Protein AF-A0A1L8Z9F5-F1 (afdb_monomer)

Structure (mmCIF, N/CA/C/O backbone):
data_AF-A0A1L8Z9F5-F1
#
_entry.id   AF-A0A1L8Z9F5-F1
#
loop_
_atom_site.group_PDB
_atom_site.id
_atom_site.type_symbol
_atom_site.label_atom_id
_atom_site.label_alt_id
_atom_site.label_comp_id
_atom_site.label_asym_id
_atom_site.label_entity_id
_atom_site.label_seq_id
_atom_site.pdbx_PDB_ins_code
_atom_site.Cartn_x
_atom_site.Cartn_y
_atom_site.Cartn_z
_atom_site.occupancy
_atom_site.B_iso_or_equiv
_atom_site.auth_seq_id
_atom_site.auth_comp_id
_atom_site.auth_asym_id
_atom_site.auth_atom_id
_atom_site.pdbx_PDB_model_num
ATOM 1 N N . MET A 1 1 ? 29.865 9.759 -63.806 1.00 38.50 1 MET A N 1
ATOM 2 C CA . MET A 1 1 ? 30.673 10.104 -62.616 1.00 38.50 1 MET A CA 1
ATOM 3 C C . MET A 1 1 ? 30.055 9.380 -61.425 1.00 38.50 1 MET A C 1
ATOM 5 O O . MET A 1 1 ? 28.924 9.682 -61.078 1.00 38.50 1 MET A O 1
ATOM 9 N N . LEU A 1 2 ? 30.710 8.339 -60.903 1.00 37.19 2 LEU A N 1
ATOM 10 C CA . LEU A 1 2 ? 30.184 7.520 -59.802 1.00 37.19 2 LEU A CA 1
ATOM 11 C C . LEU A 1 2 ? 30.557 8.171 -58.468 1.00 37.19 2 LEU A C 1
ATOM 13 O O . LEU A 1 2 ? 31.733 8.234 -58.113 1.00 37.19 2 LEU A O 1
ATOM 17 N N . VAL A 1 3 ? 29.556 8.657 -57.736 1.00 50.03 3 VAL A N 1
ATOM 18 C CA . VAL A 1 3 ? 29.719 9.132 -56.359 1.00 50.03 3 VAL A CA 1
ATOM 19 C C . VAL A 1 3 ? 29.991 7.912 -55.474 1.00 50.03 3 VAL A C 1
ATOM 21 O O . VAL A 1 3 ? 29.092 7.119 -55.201 1.00 50.03 3 VAL A O 1
ATOM 24 N N . LYS A 1 4 ? 31.242 7.732 -55.033 1.00 54.94 4 LYS A N 1
ATOM 25 C CA . LYS A 1 4 ? 31.571 6.787 -53.956 1.00 54.94 4 LYS A CA 1
ATOM 26 C C . LYS A 1 4 ? 31.121 7.395 -52.630 1.00 54.94 4 LYS A C 1
ATOM 28 O O . LYS A 1 4 ? 31.839 8.195 -52.037 1.00 54.94 4 LYS A O 1
ATOM 33 N N . ILE A 1 5 ? 29.942 6.999 -52.160 1.00 56.25 5 ILE A N 1
ATOM 34 C CA . ILE A 1 5 ? 29.518 7.264 -50.783 1.00 56.25 5 ILE A CA 1
ATOM 35 C C . ILE A 1 5 ? 30.328 6.328 -49.877 1.00 56.25 5 ILE A C 1
ATOM 37 O O . ILE A 1 5 ? 30.215 5.105 -49.968 1.00 56.25 5 ILE A O 1
ATOM 41 N N . ASN A 1 6 ? 31.196 6.899 -49.042 1.00 52.81 6 ASN A N 1
ATOM 42 C CA . ASN A 1 6 ? 31.994 6.152 -48.074 1.00 52.81 6 ASN A CA 1
ATOM 43 C C . ASN A 1 6 ? 31.068 5.646 -46.955 1.00 52.81 6 ASN A C 1
ATOM 45 O O . ASN A 1 6 ? 30.731 6.378 -46.031 1.00 52.81 6 ASN A O 1
ATOM 49 N N . LYS A 1 7 ? 30.645 4.384 -47.065 1.00 55.69 7 LYS A N 1
ATOM 50 C CA . LYS A 1 7 ? 29.799 3.645 -46.110 1.00 55.69 7 LYS A CA 1
ATOM 51 C C . LYS A 1 7 ? 30.553 3.212 -44.838 1.00 55.69 7 LYS A C 1
ATOM 53 O O . LYS A 1 7 ? 30.335 2.131 -44.316 1.00 55.69 7 LYS A O 1
ATOM 58 N N . ARG A 1 8 ? 31.507 4.010 -44.366 1.00 52.44 8 ARG A N 1
ATOM 59 C CA . ARG A 1 8 ? 32.337 3.674 -43.202 1.00 52.44 8 ARG A CA 1
ATOM 60 C C . ARG A 1 8 ? 32.423 4.907 -42.328 1.00 52.44 8 ARG A C 1
ATOM 62 O O . ARG A 1 8 ? 33.215 5.783 -42.653 1.00 52.44 8 ARG A O 1
ATOM 69 N N . ASN A 1 9 ? 31.506 5.007 -41.361 1.00 51.06 9 ASN A N 1
ATOM 70 C CA . ASN A 1 9 ? 31.614 5.793 -40.113 1.00 51.06 9 ASN A CA 1
ATOM 71 C C . ASN A 1 9 ? 30.291 5.882 -39.308 1.00 51.06 9 ASN A C 1
ATOM 73 O O . ASN A 1 9 ? 30.184 6.734 -38.431 1.00 51.06 9 ASN A O 1
ATOM 77 N N . LEU A 1 10 ? 29.286 5.031 -39.564 1.00 50.69 10 LEU A N 1
ATOM 78 C CA . LEU A 1 10 ? 28.028 5.025 -38.792 1.00 50.69 10 LEU A CA 1
ATOM 79 C C . LEU A 1 10 ? 27.829 3.785 -37.901 1.00 50.69 10 LEU A C 1
ATOM 81 O O . LEU A 1 10 ? 26.874 3.764 -37.145 1.00 50.69 10 LEU A O 1
ATOM 85 N N . GLU A 1 11 ? 28.703 2.775 -37.946 1.00 54.34 11 GLU A N 1
ATOM 86 C CA . GLU A 1 11 ? 28.404 1.462 -37.334 1.00 54.34 11 GLU A CA 1
ATOM 87 C C . GLU A 1 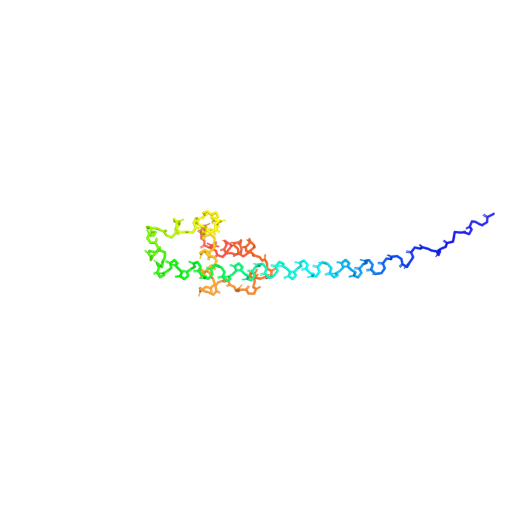11 ? 29.078 1.195 -35.972 1.00 54.34 11 GLU A C 1
ATOM 89 O O . GLU A 1 11 ? 28.698 0.248 -35.295 1.00 54.34 11 GLU A O 1
ATOM 94 N N . GLU A 1 12 ? 30.017 2.027 -35.505 1.00 53.94 12 GLU A N 1
ATOM 95 C CA . GLU A 1 12 ? 30.740 1.767 -34.236 1.00 53.94 12 GLU A CA 1
ATOM 96 C C . GLU A 1 12 ? 30.298 2.634 -33.046 1.00 53.94 12 GLU A C 1
ATOM 98 O O . GLU A 1 12 ? 30.653 2.337 -31.910 1.00 53.94 12 GLU A O 1
ATOM 103 N N . LYS A 1 13 ? 29.499 3.689 -33.259 1.00 50.81 13 LYS A N 1
ATOM 104 C CA . LYS A 1 13 ? 29.018 4.553 -32.161 1.00 50.81 13 LYS A CA 1
ATOM 105 C C . LYS A 1 13 ? 27.759 4.040 -31.451 1.00 50.81 13 LYS A C 1
ATOM 107 O O . LYS A 1 13 ? 27.410 4.591 -30.411 1.00 50.81 13 LYS A O 1
ATOM 112 N N . ASP A 1 14 ? 27.118 2.998 -31.977 1.00 61.75 14 ASP A N 1
ATOM 113 C CA . ASP A 1 14 ? 25.746 2.640 -31.600 1.00 61.75 14 ASP A CA 1
ATOM 114 C C . ASP A 1 14 ? 25.615 1.429 -30.664 1.00 61.75 14 ASP A C 1
ATOM 116 O O . ASP A 1 14 ? 24.621 1.341 -29.948 1.00 61.75 14 ASP A O 1
ATOM 120 N N . ASN A 1 15 ? 26.589 0.512 -30.592 1.00 70.56 15 ASN A N 1
ATOM 121 C CA . ASN A 1 15 ? 26.404 -0.715 -29.800 1.00 70.56 15 ASN A CA 1
ATOM 122 C C . ASN A 1 15 ? 26.565 -0.481 -28.286 1.00 70.56 15 ASN A C 1
ATOM 124 O O . ASN A 1 15 ? 25.684 -0.839 -27.509 1.00 70.56 15 ASN A O 1
ATOM 128 N N . ASP A 1 16 ? 27.632 0.204 -27.865 1.00 82.44 16 ASP A N 1
ATOM 129 C CA . ASP A 1 16 ? 27.898 0.470 -26.441 1.00 82.44 16 ASP A CA 1
ATOM 130 C C . ASP A 1 16 ? 26.854 1.417 -25.827 1.00 82.44 16 ASP A C 1
ATOM 132 O O . ASP A 1 16 ? 26.468 1.287 -24.662 1.00 82.44 16 ASP A O 1
ATOM 136 N N . GLN A 1 17 ? 26.365 2.379 -26.619 1.00 88.69 17 GLN A N 1
ATOM 137 C CA . GLN A 1 17 ? 25.304 3.294 -26.194 1.00 88.69 17 GLN A CA 1
ATOM 138 C C . GLN A 1 17 ? 23.965 2.568 -26.054 1.00 88.69 17 GLN A C 1
ATOM 140 O O . GLN A 1 17 ? 23.241 2.816 -25.085 1.00 88.69 17 GLN A O 1
ATOM 145 N N . LEU A 1 18 ? 23.653 1.653 -26.976 1.00 92.12 18 LEU A N 1
ATOM 146 C CA . LEU A 1 18 ? 22.457 0.823 -26.907 1.00 92.12 18 LEU A CA 1
ATOM 147 C C . LEU A 1 18 ? 22.516 -0.145 -25.718 1.00 92.12 18 LEU A C 1
ATOM 149 O O . LEU A 1 18 ? 21.559 -0.214 -24.949 1.00 92.12 18 LEU A O 1
ATOM 153 N N . GLU A 1 19 ? 23.645 -0.821 -25.494 1.00 93.81 19 GLU A N 1
ATOM 154 C CA . GLU A 1 19 ? 23.836 -1.706 -24.338 1.00 93.81 19 GLU A CA 1
ATOM 155 C C . GLU A 1 19 ? 23.689 -0.936 -23.017 1.00 93.81 19 GLU A C 1
ATOM 157 O O . GLU A 1 19 ? 22.979 -1.364 -22.097 1.00 93.81 19 GLU A O 1
ATOM 162 N N . TYR A 1 20 ? 24.302 0.248 -22.922 1.00 94.31 20 TYR A N 1
ATOM 163 C CA . TYR A 1 20 ? 24.162 1.099 -21.746 1.00 94.31 20 TYR A CA 1
ATOM 164 C C . TYR A 1 20 ? 22.715 1.567 -21.542 1.00 94.31 20 TYR A C 1
ATOM 166 O O . TYR A 1 20 ? 22.221 1.568 -20.410 1.00 94.31 20 TYR A O 1
ATOM 174 N N . TYR A 1 21 ? 22.003 1.913 -22.616 1.00 95.25 21 TYR A N 1
ATOM 175 C CA . TYR A 1 21 ? 20.588 2.269 -22.553 1.00 95.25 21 TYR A CA 1
ATOM 176 C C . TYR A 1 21 ? 19.715 1.106 -22.056 1.00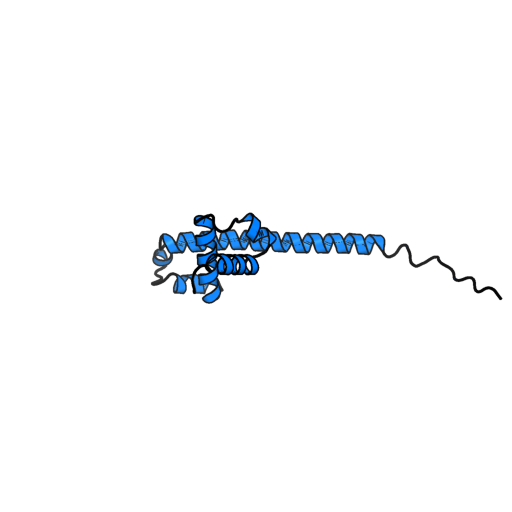 95.25 21 TYR A C 1
ATOM 178 O O . TYR A 1 21 ? 18.892 1.302 -21.156 1.00 95.25 21 TYR A O 1
ATOM 186 N N . GLU A 1 22 ? 19.931 -0.116 -22.549 1.00 96.69 22 GLU A N 1
ATOM 187 C CA . GLU A 1 22 ? 19.234 -1.313 -22.056 1.00 96.69 22 GLU A CA 1
ATOM 188 C C . GLU A 1 22 ? 19.508 -1.554 -20.567 1.00 96.69 22 GLU A C 1
ATOM 190 O O . GLU A 1 22 ? 18.589 -1.794 -19.777 1.00 96.69 22 GLU A O 1
ATOM 195 N N . LYS A 1 23 ? 20.763 -1.391 -20.136 1.00 97.38 23 LYS A N 1
ATOM 196 C CA . LYS A 1 23 ? 21.133 -1.469 -18.718 1.00 97.38 23 LYS A CA 1
ATOM 197 C C . LYS A 1 23 ? 20.393 -0.430 -17.872 1.00 97.38 23 LYS A C 1
ATOM 199 O O . LYS A 1 23 ? 19.946 -0.752 -16.767 1.00 97.38 23 LYS A O 1
ATOM 204 N N . LEU A 1 24 ? 20.242 0.802 -18.363 1.00 98.19 24 LEU A N 1
ATOM 205 C CA . LEU A 1 24 ? 19.484 1.848 -17.674 1.00 98.19 24 LEU A CA 1
ATOM 206 C C . LEU A 1 24 ? 17.992 1.510 -17.580 1.00 98.19 24 LEU A C 1
ATOM 208 O O . LEU A 1 24 ? 17.422 1.651 -16.497 1.00 98.19 24 LEU A O 1
ATOM 212 N N . LYS A 1 25 ? 17.369 1.009 -18.656 1.00 97.75 25 LYS A N 1
ATOM 213 C CA . LYS A 1 25 ? 15.969 0.549 -18.627 1.00 97.75 25 LYS A CA 1
ATOM 214 C C . LYS A 1 25 ? 15.761 -0.566 -17.605 1.00 97.75 25 LYS A C 1
ATOM 216 O O . LYS A 1 25 ? 14.859 -0.476 -16.776 1.00 97.75 25 LYS A O 1
ATOM 221 N N . ASN A 1 26 ? 16.644 -1.560 -17.589 1.00 97.19 26 ASN A N 1
ATOM 222 C CA . ASN A 1 26 ? 16.586 -2.646 -16.610 1.00 97.19 26 ASN A CA 1
ATOM 223 C C . ASN A 1 26 ? 16.751 -2.129 -15.175 1.00 97.19 26 ASN A C 1
ATOM 225 O O . ASN A 1 26 ? 16.050 -2.564 -14.261 1.00 97.19 26 ASN A O 1
ATOM 229 N N . LYS A 1 27 ? 17.637 -1.147 -14.961 1.00 98.00 27 LYS A N 1
ATOM 230 C CA . LYS A 1 27 ? 17.798 -0.496 -13.656 1.00 98.00 27 LYS A CA 1
ATOM 231 C C . LYS A 1 27 ? 16.542 0.272 -13.240 1.00 98.00 27 LYS A C 1
ATOM 233 O O . LYS A 1 27 ? 16.174 0.202 -12.071 1.00 98.00 27 LYS A O 1
ATOM 238 N N . LEU A 1 28 ? 15.875 0.962 -14.167 1.00 97.00 28 LEU A N 1
ATOM 239 C CA . LEU A 1 28 ? 14.601 1.639 -13.904 1.00 97.00 28 LEU A CA 1
ATOM 240 C C . LEU A 1 28 ? 13.529 0.641 -13.461 1.00 97.00 28 LEU A C 1
ATOM 242 O O . LEU A 1 28 ? 12.954 0.821 -12.392 1.00 97.00 28 LEU A O 1
ATOM 246 N N . VAL A 1 29 ? 13.326 -0.440 -14.220 1.00 93.62 29 VAL A N 1
ATOM 247 C CA . VAL A 1 29 ? 12.361 -1.499 -13.876 1.00 93.62 29 VAL A CA 1
ATOM 248 C C . VAL A 1 29 ? 12.652 -2.072 -12.487 1.00 93.62 29 VAL A C 1
ATOM 250 O O . VAL A 1 29 ? 11.761 -2.143 -11.645 1.00 93.62 29 VAL A O 1
ATOM 253 N N . ASN A 1 30 ? 13.912 -2.406 -12.202 1.00 95.56 30 ASN A N 1
ATOM 254 C CA . ASN A 1 30 ? 14.301 -2.947 -10.900 1.00 95.56 30 ASN A CA 1
ATOM 255 C C . ASN A 1 30 ? 14.091 -1.950 -9.755 1.00 95.56 30 ASN A C 1
ATOM 2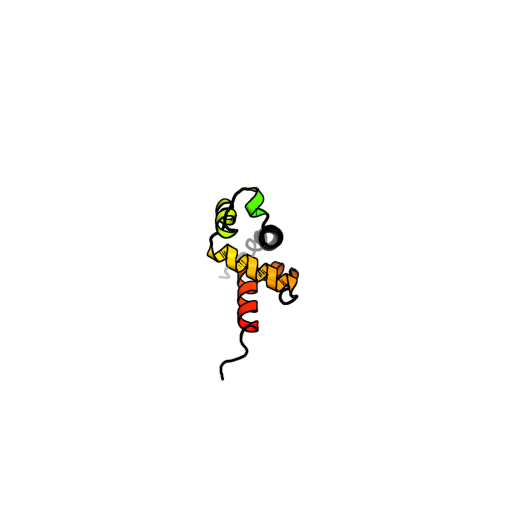57 O O . ASN A 1 30 ? 13.692 -2.346 -8.662 1.00 95.56 30 ASN A O 1
ATOM 261 N N . ASN A 1 31 ? 14.348 -0.663 -9.987 1.00 97.12 31 ASN A N 1
ATOM 262 C CA . ASN A 1 31 ? 14.105 0.372 -8.989 1.00 97.12 31 ASN A CA 1
ATOM 263 C C . ASN A 1 31 ? 12.609 0.525 -8.696 1.00 97.12 31 ASN A C 1
ATOM 265 O O . ASN A 1 31 ? 12.245 0.611 -7.527 1.00 97.12 31 ASN A O 1
ATOM 269 N N . PHE A 1 32 ? 11.747 0.479 -9.716 1.00 94.75 32 PHE A N 1
ATOM 270 C CA . PHE A 1 32 ? 10.298 0.496 -9.511 1.00 94.75 32 PHE A CA 1
ATOM 271 C C . PHE A 1 32 ? 9.816 -0.735 -8.740 1.00 94.75 32 PHE A C 1
ATOM 273 O O . PHE A 1 32 ? 9.068 -0.583 -7.779 1.00 94.75 32 PHE A O 1
ATOM 280 N N . LYS A 1 33 ? 10.294 -1.943 -9.072 1.00 94.62 33 LYS A N 1
ATOM 281 C CA . LYS A 1 33 ? 9.938 -3.160 -8.315 1.00 94.62 33 LYS A CA 1
ATOM 282 C C . LYS A 1 33 ? 10.343 -3.057 -6.843 1.00 94.62 33 LYS A C 1
ATOM 284 O O . LYS A 1 33 ? 9.554 -3.407 -5.971 1.00 94.62 33 LYS A O 1
ATOM 289 N N . LYS A 1 34 ? 11.534 -2.518 -6.553 1.00 96.25 34 LYS A N 1
ATOM 290 C CA . LYS A 1 34 ? 11.985 -2.248 -5.175 1.00 96.25 34 LYS A CA 1
ATOM 291 C C . LYS A 1 34 ? 11.110 -1.216 -4.471 1.00 96.25 34 LYS A C 1
ATOM 293 O O . LYS A 1 34 ? 10.742 -1.415 -3.321 1.00 96.25 34 LYS A O 1
ATOM 298 N N . GLU A 1 35 ? 10.759 -0.129 -5.155 1.00 95.81 35 GLU A N 1
ATOM 299 C CA . GLU A 1 35 ? 9.860 0.888 -4.608 1.00 95.81 35 GLU A CA 1
ATOM 300 C C . GLU A 1 35 ? 8.506 0.276 -4.230 1.00 95.81 35 GLU A C 1
ATOM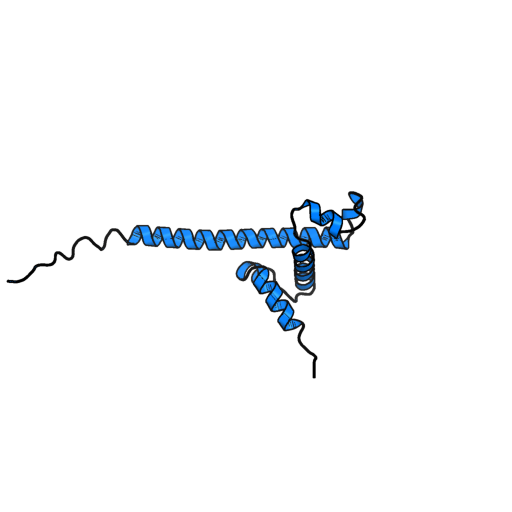 302 O O . GLU A 1 35 ? 8.005 0.517 -3.134 1.00 95.81 35 GLU A O 1
ATOM 307 N N . ILE A 1 36 ? 7.928 -0.548 -5.108 1.00 96.25 36 ILE A N 1
ATOM 308 C CA . ILE A 1 36 ? 6.658 -1.224 -4.840 1.00 96.25 36 ILE A CA 1
ATOM 309 C C . ILE A 1 36 ? 6.788 -2.224 -3.693 1.00 96.25 36 ILE A C 1
ATOM 311 O O . ILE A 1 36 ? 5.929 -2.229 -2.817 1.00 96.25 36 ILE A O 1
ATOM 315 N N . PHE A 1 37 ? 7.863 -3.011 -3.652 1.00 96.50 37 PHE A N 1
ATOM 316 C CA . PHE A 1 37 ? 8.131 -3.922 -2.541 1.00 96.50 37 PHE A CA 1
ATOM 317 C C . PHE A 1 37 ? 8.135 -3.181 -1.193 1.00 96.50 37 PHE A C 1
ATOM 319 O O . PHE A 1 37 ? 7.389 -3.546 -0.288 1.00 96.50 37 PHE A O 1
ATOM 326 N N . HIS A 1 38 ? 8.863 -2.066 -1.092 1.00 95.69 38 HIS A N 1
ATOM 327 C CA . HIS A 1 38 ? 8.870 -1.249 0.126 1.00 95.69 38 HIS A CA 1
ATOM 328 C C . HIS A 1 38 ? 7.504 -0.633 0.446 1.00 95.69 38 HIS A C 1
ATOM 330 O O . HIS A 1 38 ? 7.139 -0.492 1.614 1.00 95.69 38 HIS A O 1
ATOM 336 N N . LYS A 1 39 ? 6.705 -0.286 -0.571 1.00 95.00 39 LYS A N 1
ATOM 337 C CA . LYS A 1 39 ? 5.323 0.155 -0.347 1.00 95.00 39 LYS A CA 1
ATOM 338 C C . LYS A 1 39 ? 4.438 -0.968 0.190 1.00 95.00 39 LYS A C 1
ATOM 340 O O . LYS A 1 39 ? 3.590 -0.686 1.026 1.00 95.00 39 LYS A O 1
ATOM 345 N N . ILE A 1 40 ? 4.626 -2.215 -0.238 1.00 96.81 40 ILE A N 1
ATOM 346 C CA . ILE A 1 40 ? 3.891 -3.366 0.309 1.00 96.81 40 ILE A CA 1
ATOM 347 C C . ILE A 1 40 ? 4.236 -3.558 1.790 1.00 96.81 40 ILE A C 1
ATOM 349 O O . ILE A 1 40 ? 3.328 -3.690 2.608 1.00 96.81 40 ILE A O 1
ATOM 353 N N . GLU A 1 41 ? 5.520 -3.504 2.155 1.00 96.38 41 GLU A N 1
ATOM 354 C CA . GLU A 1 41 ? 5.951 -3.561 3.562 1.00 96.38 41 GLU A CA 1
ATOM 355 C C . GLU A 1 41 ? 5.294 -2.451 4.391 1.00 96.38 41 GLU A C 1
ATOM 357 O O . GLU A 1 41 ? 4.712 -2.700 5.447 1.00 96.38 41 GLU A O 1
ATOM 362 N N . PHE A 1 42 ? 5.304 -1.226 3.867 1.00 94.69 42 PHE A N 1
ATOM 363 C CA . PHE A 1 42 ? 4.649 -0.084 4.492 1.00 94.69 42 PHE A CA 1
ATOM 364 C C . PHE A 1 42 ? 3.141 -0.292 4.697 1.00 94.69 42 PHE A C 1
ATOM 366 O O . PHE A 1 42 ? 2.610 0.013 5.765 1.00 94.69 42 PHE A O 1
ATOM 373 N N . ILE A 1 43 ? 2.447 -0.835 3.694 1.00 96.50 43 ILE A N 1
ATOM 374 C CA . ILE A 1 43 ? 1.014 -1.145 3.756 1.00 96.50 43 ILE A CA 1
ATOM 375 C C . ILE A 1 43 ? 0.722 -2.174 4.858 1.00 96.50 43 ILE A C 1
ATOM 377 O O . ILE A 1 43 ? -0.227 -1.990 5.622 1.00 96.50 43 ILE A O 1
ATOM 381 N N . LYS A 1 44 ? 1.549 -3.219 4.979 1.00 97.56 44 LYS A N 1
ATOM 382 C CA . LYS A 1 44 ? 1.414 -4.244 6.027 1.00 97.56 44 LYS A CA 1
ATOM 383 C C . LYS A 1 44 ? 1.574 -3.651 7.428 1.00 97.56 44 LYS A C 1
ATOM 385 O O . LYS A 1 44 ? 0.727 -3.889 8.282 1.00 97.56 44 LYS A O 1
ATOM 390 N N . ILE A 1 45 ? 2.586 -2.804 7.633 1.00 97.06 45 ILE A N 1
ATOM 391 C CA . ILE A 1 45 ? 2.806 -2.106 8.912 1.00 97.06 45 ILE A CA 1
ATOM 392 C C . ILE A 1 45 ? 1.597 -1.232 9.269 1.00 97.06 45 ILE A C 1
ATOM 394 O O . ILE A 1 45 ? 1.110 -1.256 10.398 1.00 97.06 45 ILE A O 1
ATOM 398 N N . LEU A 1 46 ? 1.074 -0.468 8.304 1.00 96.25 46 LEU A N 1
ATOM 399 C CA . LEU A 1 46 ? -0.113 0.360 8.518 1.00 96.25 46 LEU A CA 1
ATOM 400 C C . LEU A 1 46 ? -1.343 -0.466 8.905 1.00 96.25 46 LEU A C 1
ATOM 402 O O . LEU A 1 46 ? -2.096 -0.043 9.783 1.00 96.25 46 LEU A O 1
ATOM 406 N N . LYS A 1 47 ? -1.548 -1.620 8.261 1.00 97.25 47 LYS A N 1
ATOM 407 C CA . LYS A 1 47 ? -2.642 -2.547 8.576 1.00 97.25 47 LYS A CA 1
ATOM 40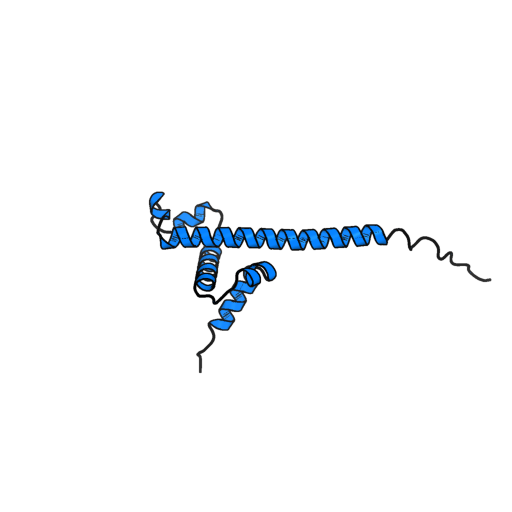8 C C . LYS A 1 47 ? -2.518 -3.075 10.001 1.00 97.25 47 LYS A C 1
ATOM 410 O O . LYS A 1 47 ? -3.460 -2.935 10.773 1.00 97.25 47 LYS A O 1
ATOM 415 N N . GLU A 1 48 ? -1.339 -3.561 10.375 1.00 98.06 48 GLU A N 1
ATOM 416 C CA . GLU A 1 48 ? -1.077 -4.081 11.718 1.00 98.06 48 GLU A CA 1
ATOM 417 C C . GLU A 1 48 ? -1.311 -3.022 12.806 1.00 98.06 48 GLU A C 1
ATOM 419 O O . GLU A 1 48 ? -2.007 -3.284 13.789 1.00 98.06 48 GLU A O 1
ATOM 424 N N . ILE A 1 49 ? -0.812 -1.795 12.607 1.00 97.56 49 ILE A N 1
ATOM 425 C CA . ILE A 1 49 ? -1.053 -0.674 13.530 1.00 97.56 49 ILE A CA 1
ATOM 426 C C . ILE A 1 49 ? -2.543 -0.343 13.622 1.00 97.56 49 ILE A C 1
ATOM 428 O O . ILE A 1 49 ? -3.042 -0.022 14.703 1.00 97.56 49 ILE A O 1
ATOM 432 N N . LYS A 1 50 ? -3.257 -0.372 12.492 1.00 96.75 50 LYS A N 1
ATOM 433 C CA . LYS A 1 50 ? -4.683 -0.058 12.454 1.00 96.75 50 LYS A CA 1
ATOM 434 C C . LYS A 1 50 ? -5.500 -1.104 13.208 1.00 96.75 50 LYS A C 1
ATOM 436 O O . LYS A 1 50 ? -6.360 -0.720 13.993 1.00 96.75 50 LYS A O 1
ATOM 441 N N . ASP A 1 51 ? -5.273 -2.385 12.948 1.00 97.75 51 ASP A N 1
ATOM 442 C CA . ASP A 1 51 ? -6.132 -3.456 13.463 1.00 97.75 51 ASP A CA 1
ATOM 443 C C . ASP A 1 51 ? -5.925 -3.717 14.947 1.00 97.75 51 ASP A C 1
ATOM 445 O O . ASP A 1 51 ? -6.888 -3.978 15.660 1.00 97.75 51 ASP A O 1
ATOM 449 N N . ASN A 1 52 ? -4.689 -3.569 15.422 1.00 98.31 52 ASN A N 1
ATOM 450 C CA . ASN A 1 52 ? -4.375 -3.648 16.847 1.00 98.31 52 ASN A CA 1
ATOM 451 C C . ASN A 1 52 ? -4.574 -2.310 17.577 1.00 98.31 52 ASN A C 1
ATOM 453 O O . ASN A 1 52 ? -4.300 -2.198 18.769 1.00 98.31 52 ASN A O 1
ATOM 457 N N . GLU A 1 53 ? -5.007 -1.274 16.856 1.00 97.88 53 GLU A N 1
ATOM 458 C CA . GLU A 1 53 ? -5.180 0.087 17.358 1.00 97.88 53 GLU A CA 1
ATOM 459 C C . GLU A 1 53 ? -3.929 0.684 18.035 1.00 97.88 53 GLU A C 1
ATOM 461 O O . GLU A 1 53 ? -4.038 1.560 18.897 1.00 97.88 53 GLU A O 1
ATOM 466 N N . TYR A 1 54 ? -2.725 0.268 17.627 1.00 98.50 54 TYR A N 1
ATOM 467 C CA . TYR A 1 54 ? -1.460 0.709 18.234 1.00 98.50 54 TYR A CA 1
ATOM 468 C C . TYR A 1 54 ? -1.218 2.212 18.131 1.00 98.50 54 TYR A C 1
ATOM 470 O O . TYR A 1 54 ? -0.512 2.778 18.958 1.00 98.50 54 TYR A O 1
ATOM 478 N N . TYR A 1 55 ? -1.877 2.896 17.199 1.00 97.31 55 TYR A N 1
ATOM 479 C CA . TYR A 1 55 ? -1.870 4.357 17.148 1.00 97.31 55 TYR A CA 1
ATOM 480 C C . TYR A 1 55 ? -2.374 5.017 18.448 1.00 97.31 55 TYR A C 1
ATOM 482 O O . TYR A 1 55 ? -2.040 6.169 18.720 1.00 97.31 55 TYR A O 1
ATOM 490 N N . LYS A 1 56 ? -3.161 4.314 19.273 1.00 98.06 56 LYS A N 1
ATOM 491 C CA . LYS A 1 56 ? -3.600 4.810 20.586 1.00 98.06 56 LYS A CA 1
ATOM 492 C C . LYS A 1 56 ? -2.462 4.880 21.604 1.00 98.06 56 LYS A C 1
ATOM 494 O O . LYS A 1 56 ? -2.556 5.683 22.528 1.00 98.06 56 LYS A O 1
ATOM 499 N N . LEU A 1 57 ? -1.396 4.091 21.434 1.00 97.62 57 LEU A N 1
ATOM 500 C CA . LEU A 1 57 ? -0.213 4.127 22.305 1.00 97.62 57 LEU A CA 1
ATOM 501 C C . LEU A 1 57 ? 0.505 5.482 22.219 1.00 97.62 57 LEU A C 1
ATOM 503 O O . LEU A 1 57 ? 1.013 5.969 23.222 1.00 97.62 57 LEU A O 1
ATOM 507 N N . ASP A 1 58 ? 0.430 6.131 21.056 1.00 95.56 58 ASP A N 1
ATOM 508 C CA . ASP A 1 58 ? 0.923 7.493 20.824 1.00 95.56 58 ASP A CA 1
ATOM 509 C C . ASP A 1 58 ? -0.139 8.576 21.121 1.00 95.56 58 ASP A C 1
ATOM 511 O O . ASP A 1 58 ? 0.036 9.749 20.789 1.00 95.56 58 ASP A O 1
ATOM 515 N N . GLY A 1 59 ? -1.277 8.206 21.719 1.00 97.00 59 GLY A N 1
ATOM 516 C CA . GLY A 1 59 ? -2.348 9.134 22.090 1.00 97.00 59 GLY A CA 1
ATOM 517 C C . GLY A 1 59 ? -3.254 9.587 20.937 1.00 97.00 59 GLY A C 1
ATOM 518 O O . GLY A 1 59 ? -4.068 10.496 21.123 1.00 97.00 59 GLY A O 1
ATOM 519 N N . TYR A 1 60 ? -3.172 8.977 19.748 1.00 97.38 60 TYR A N 1
ATOM 520 C CA . TYR A 1 60 ? -4.081 9.320 18.652 1.00 97.38 60 TYR A CA 1
ATOM 521 C C . TYR A 1 60 ? -5.490 8.774 18.892 1.00 97.38 60 TYR A C 1
ATOM 523 O O . TYR A 1 60 ? -5.695 7.592 19.159 1.00 97.38 60 TYR A O 1
ATOM 531 N N . THR A 1 61 ? -6.495 9.624 18.678 1.00 95.81 61 THR A N 1
ATOM 532 C CA . THR A 1 61 ? -7.915 9.246 18.771 1.00 95.81 61 THR A CA 1
ATOM 533 C C . THR A 1 61 ? -8.426 8.479 17.549 1.00 95.81 61 THR A C 1
ATOM 535 O O . THR A 1 61 ? -9.490 7.869 17.605 1.00 95.81 61 THR A O 1
ATOM 538 N N . SER A 1 62 ? -7.692 8.502 16.431 1.00 95.12 62 SER A N 1
ATOM 539 C CA . SER A 1 62 ? -8.037 7.752 15.222 1.00 95.12 62 SER A CA 1
ATOM 540 C C . SER A 1 62 ? -6.802 7.395 14.397 1.00 95.12 62 SER A C 1
ATOM 542 O O . SER A 1 62 ? -5.849 8.176 14.324 1.00 95.12 62 SER A O 1
ATOM 544 N N . PHE A 1 63 ? -6.869 6.266 13.689 1.00 94.94 63 PHE A N 1
ATOM 545 C CA . PHE A 1 63 ? -5.832 5.838 12.749 1.00 94.94 63 PHE A CA 1
ATOM 546 C C . PHE A 1 63 ? -5.532 6.897 11.676 1.00 94.94 63 PHE A C 1
ATOM 548 O O 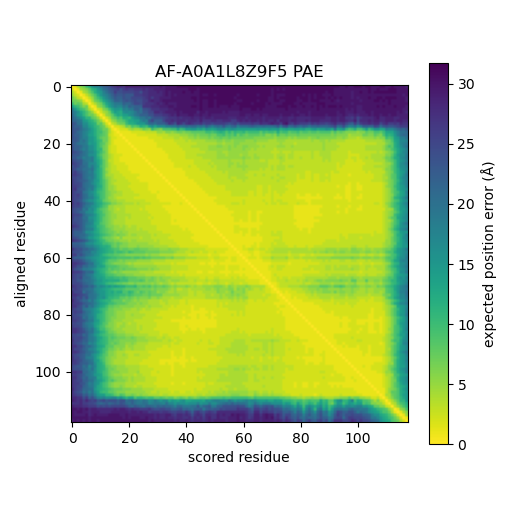. PHE A 1 63 ? -4.379 7.167 11.353 1.00 94.94 63 PHE A O 1
ATOM 555 N N . ASN A 1 64 ? -6.568 7.568 11.164 1.00 92.00 64 ASN A N 1
ATOM 556 C CA . ASN A 1 64 ? -6.409 8.636 10.176 1.00 92.00 64 ASN A CA 1
ATOM 557 C C . ASN A 1 64 ? -5.639 9.846 10.725 1.00 92.00 64 ASN A C 1
ATOM 559 O O . ASN A 1 64 ? -4.971 10.532 9.955 1.00 92.00 64 ASN A O 1
ATOM 563 N N . SER A 1 65 ? -5.745 10.146 12.023 1.00 92.94 65 SER A N 1
ATOM 564 C CA . SER A 1 65 ? -4.936 11.197 12.653 1.00 92.94 65 SER A CA 1
ATOM 565 C C . SER A 1 65 ? -3.472 10.775 12.758 1.00 92.94 65 SER A C 1
ATOM 567 O O . SER A 1 65 ? -2.602 11.577 12.437 1.00 92.94 65 SER A O 1
ATOM 569 N N . PHE A 1 66 ? -3.214 9.516 13.119 1.00 94.75 66 PHE A N 1
ATOM 570 C CA . PHE A 1 66 ? -1.870 8.936 13.157 1.00 94.75 66 PHE A CA 1
ATOM 571 C C . PHE A 1 66 ? -1.193 8.945 11.778 1.00 94.75 66 PHE A C 1
ATOM 573 O O . PHE A 1 66 ? -0.086 9.465 11.627 1.00 94.75 66 PHE A O 1
ATOM 580 N N . ALA A 1 67 ? -1.888 8.455 10.748 1.00 92.88 67 ALA A N 1
ATOM 581 C CA . ALA A 1 67 ? -1.341 8.286 9.402 1.00 92.88 67 ALA A CA 1
ATOM 582 C C . ALA A 1 67 ? -0.892 9.607 8.740 1.00 92.88 67 ALA A C 1
ATOM 584 O O . ALA A 1 67 ? 0.005 9.608 7.895 1.00 92.88 67 ALA A O 1
ATOM 585 N N . LYS A 1 68 ? -1.462 10.752 9.150 1.00 89.81 68 LYS A N 1
ATOM 586 C CA . LYS A 1 68 ? -1.075 12.083 8.644 1.00 89.81 68 LYS A CA 1
ATOM 587 C C . LYS A 1 68 ? 0.391 12.433 8.908 1.00 89.81 68 LYS A C 1
ATOM 589 O O . LYS A 1 68 ? 0.960 13.207 8.140 1.00 89.81 68 LYS A O 1
ATOM 594 N N . ASN A 1 69 ? 1.012 11.866 9.941 1.00 91.31 69 ASN A N 1
ATOM 595 C CA . ASN A 1 69 ? 2.407 12.164 10.283 1.00 91.31 69 ASN A CA 1
ATOM 596 C C . ASN A 1 69 ? 3.419 11.571 9.293 1.00 91.31 69 ASN A C 1
ATOM 598 O O . ASN A 1 69 ? 4.555 12.028 9.229 1.00 91.31 69 ASN A O 1
ATOM 602 N N . TYR A 1 70 ? 3.005 10.605 8.471 1.00 89.88 70 TYR A N 1
ATOM 603 C CA . TYR A 1 70 ? 3.890 9.879 7.556 1.00 89.88 70 TYR A CA 1
ATOM 604 C C . TYR A 1 70 ? 3.800 10.378 6.108 1.00 89.88 70 TYR A C 1
ATOM 606 O O . TYR A 1 70 ? 4.138 9.655 5.175 1.00 89.88 70 TYR A O 1
ATOM 614 N N . ARG A 1 71 ? 3.337 11.622 5.901 1.00 85.56 71 ARG A N 1
ATOM 615 C CA . ARG A 1 71 ? 3.200 12.268 4.575 1.00 85.56 71 ARG A CA 1
ATOM 616 C C . ARG A 1 71 ? 2.326 11.476 3.589 1.00 85.56 71 ARG A C 1
ATOM 618 O O . ARG A 1 71 ? 2.506 11.582 2.378 1.00 85.56 71 ARG A O 1
ATOM 625 N N . ILE A 1 72 ? 1.362 10.718 4.106 1.00 86.81 72 ILE A N 1
ATOM 626 C CA . ILE A 1 72 ? 0.391 9.960 3.312 1.00 86.81 72 ILE A CA 1
ATOM 627 C C . ILE A 1 72 ? -0.860 10.816 3.117 1.00 86.81 72 ILE A C 1
ATOM 629 O O . ILE A 1 72 ? -1.418 11.349 4.082 1.00 86.81 72 ILE A O 1
ATOM 633 N N . ALA A 1 73 ? -1.350 10.924 1.882 1.00 87.88 73 ALA A N 1
ATOM 634 C CA . ALA A 1 73 ? -2.653 11.533 1.648 1.00 87.88 73 ALA A CA 1
ATOM 635 C C . ALA A 1 73 ? -3.768 10.657 2.243 1.00 87.88 73 ALA A C 1
ATOM 637 O O . ALA A 1 73 ? -3.714 9.432 2.171 1.00 87.88 73 ALA A O 1
ATOM 638 N N . ARG A 1 74 ? -4.836 11.267 2.775 1.00 85.50 74 ARG A N 1
ATOM 639 C CA . ARG A 1 74 ? -5.969 10.516 3.352 1.00 85.50 74 ARG A CA 1
ATOM 640 C C . ARG A 1 74 ? -6.540 9.480 2.375 1.00 85.50 74 ARG A C 1
ATOM 642 O O . ARG A 1 74 ? -6.851 8.374 2.792 1.00 85.50 74 ARG A O 1
ATOM 649 N N . THR A 1 75 ? -6.672 9.829 1.096 1.00 88.25 75 THR A N 1
ATOM 650 C CA . THR A 1 75 ? -7.156 8.915 0.048 1.00 88.25 75 THR A CA 1
ATOM 651 C C . THR A 1 75 ? -6.256 7.689 -0.101 1.00 88.25 75 THR A C 1
ATOM 653 O O . THR A 1 75 ? -6.756 6.571 -0.118 1.00 88.25 75 THR A O 1
ATOM 656 N N . GLN A 1 76 ? -4.936 7.887 -0.082 1.00 91.38 76 GLN A N 1
ATOM 657 C CA . GLN A 1 76 ? -3.962 6.795 -0.132 1.00 91.38 76 GLN A CA 1
ATOM 658 C C . GLN A 1 76 ? -4.038 5.885 1.096 1.00 91.38 76 GLN A C 1
ATOM 660 O O . GLN A 1 76 ? -3.868 4.683 0.953 1.00 91.38 76 GLN A O 1
ATOM 665 N N . VAL A 1 77 ? -4.330 6.419 2.289 1.00 91.88 77 VAL A N 1
ATOM 666 C CA . VAL A 1 77 ? -4.515 5.588 3.494 1.00 91.88 77 VAL A CA 1
ATOM 667 C C . VAL A 1 77 ? -5.654 4.586 3.286 1.00 91.88 77 VAL A C 1
ATOM 669 O O . VAL A 1 77 ? -5.481 3.406 3.576 1.00 91.88 77 VAL A O 1
ATOM 672 N N . TYR A 1 78 ? -6.793 5.025 2.743 1.00 92.25 78 TYR A N 1
ATOM 673 C CA . TYR A 1 78 ? -7.907 4.122 2.436 1.00 92.25 78 TYR A CA 1
ATOM 674 C C . TYR A 1 78 ? -7.526 3.068 1.391 1.00 92.25 78 TYR A C 1
ATOM 676 O O . TYR A 1 78 ? -7.790 1.886 1.603 1.00 92.25 78 TYR A O 1
ATOM 684 N N . ASP A 1 79 ? -6.868 3.477 0.304 1.00 94.81 79 ASP A N 1
ATOM 685 C CA . ASP A 1 79 ? -6.412 2.562 -0.747 1.00 94.81 79 ASP A CA 1
ATOM 686 C C . ASP A 1 79 ? -5.416 1.516 -0.215 1.00 94.81 79 ASP A C 1
ATOM 688 O O . ASP A 1 79 ? -5.493 0.340 -0.564 1.00 94.81 79 ASP A O 1
ATOM 692 N N . TYR A 1 80 ? -4.507 1.918 0.674 1.00 95.38 80 TYR A N 1
ATOM 693 C CA . TYR A 1 80 ? -3.532 1.028 1.304 1.00 95.38 80 TYR A CA 1
ATOM 694 C C . TYR A 1 80 ? -4.198 -0.008 2.201 1.00 95.38 80 TYR A C 1
ATOM 696 O O . TYR A 1 80 ? -3.887 -1.190 2.089 1.00 95.38 80 TYR A O 1
ATOM 704 N N . ILE A 1 81 ? -5.160 0.402 3.030 1.00 96.00 81 ILE A N 1
ATOM 705 C CA . ILE A 1 81 ? -5.926 -0.551 3.841 1.00 96.00 81 ILE A CA 1
ATOM 706 C C . ILE A 1 81 ? -6.738 -1.502 2.952 1.00 96.00 81 ILE A C 1
ATOM 708 O O . ILE A 1 81 ? -6.792 -2.694 3.238 1.00 96.00 81 ILE A O 1
ATOM 712 N N . ARG A 1 82 ? -7.309 -1.019 1.842 1.00 95.56 82 ARG A N 1
ATOM 713 C CA . ARG A 1 82 ? -8.018 -1.873 0.877 1.00 95.56 82 ARG A CA 1
ATOM 714 C C . ARG A 1 82 ? -7.098 -2.920 0.244 1.00 95.56 82 ARG A C 1
ATOM 716 O O . ARG A 1 82 ? -7.477 -4.083 0.170 1.00 95.56 82 ARG A O 1
ATOM 723 N N . ILE A 1 83 ? -5.898 -2.523 -0.184 1.00 96.88 83 ILE A N 1
ATOM 724 C CA . ILE A 1 83 ? -4.886 -3.454 -0.706 1.00 96.88 83 ILE A CA 1
ATOM 725 C C . ILE A 1 83 ? -4.496 -4.476 0.366 1.00 96.88 83 ILE A C 1
ATOM 727 O O . ILE A 1 83 ? -4.435 -5.663 0.066 1.00 96.88 83 ILE A O 1
ATOM 731 N N . ALA A 1 84 ? -4.273 -4.038 1.609 1.00 97.31 84 ALA A N 1
ATOM 732 C CA . ALA A 1 84 ? -3.934 -4.931 2.716 1.00 97.31 84 ALA A CA 1
ATOM 733 C C . ALA A 1 84 ? -5.010 -5.996 2.958 1.00 97.31 84 ALA A C 1
ATOM 735 O O . ALA A 1 84 ? -4.683 -7.178 3.013 1.00 97.31 84 ALA A O 1
ATOM 736 N N . ASN A 1 85 ? -6.280 -5.586 3.034 1.00 96.81 85 ASN A N 1
ATOM 737 C CA . ASN A 1 85 ? -7.405 -6.509 3.193 1.00 96.81 85 ASN A CA 1
ATOM 738 C C . ASN A 1 85 ? -7.471 -7.508 2.033 1.00 96.81 85 ASN A C 1
ATOM 740 O O . ASN A 1 85 ? -7.564 -8.706 2.257 1.00 96.81 85 ASN A O 1
ATOM 744 N N . ALA A 1 86 ? -7.351 -7.033 0.790 1.00 96.69 86 ALA A N 1
ATOM 745 C CA . ALA A 1 86 ? -7.399 -7.908 -0.376 1.00 96.69 86 ALA A CA 1
ATOM 746 C C . ALA A 1 86 ? -6.240 -8.920 -0.416 1.00 96.69 86 ALA A C 1
ATOM 748 O O . ALA A 1 86 ? -6.428 -10.030 -0.909 1.00 96.69 86 ALA A O 1
ATOM 749 N N . MET A 1 87 ? -5.055 -8.559 0.091 1.00 96.75 87 MET A N 1
ATOM 750 C CA . MET A 1 87 ? -3.948 -9.508 0.255 1.00 96.75 87 MET A CA 1
ATOM 751 C C . MET A 1 87 ? -4.261 -10.562 1.323 1.00 96.75 87 MET A C 1
ATOM 753 O O . MET A 1 87 ? -4.052 -11.747 1.086 1.00 96.75 87 MET A O 1
ATOM 757 N N . GLU A 1 88 ? -4.789 -10.145 2.475 1.00 96.00 88 GLU A N 1
ATOM 758 C CA . GLU A 1 88 ? -5.157 -11.039 3.582 1.00 96.00 88 GLU A CA 1
ATOM 759 C C . GLU A 1 88 ? -6.285 -12.013 3.202 1.00 96.00 88 GLU A C 1
ATOM 761 O O . GLU A 1 88 ? -6.242 -13.189 3.552 1.00 96.00 88 GLU A O 1
ATOM 766 N N . GLU A 1 89 ? -7.252 -11.547 2.414 1.00 95.44 89 GLU A N 1
ATOM 767 C CA . GLU A 1 89 ? -8.362 -12.343 1.878 1.00 95.44 89 GLU A CA 1
ATOM 768 C C . GLU A 1 89 ? -7.949 -13.234 0.687 1.00 95.44 89 GLU A C 1
ATOM 770 O O . GLU A 1 89 ? -8.769 -13.987 0.161 1.00 95.44 89 GLU A O 1
ATOM 775 N N . GLY A 1 90 ? -6.694 -13.152 0.226 1.00 94.44 90 GLY A N 1
ATOM 776 C CA . GLY A 1 90 ? -6.194 -13.907 -0.929 1.00 94.44 90 GLY A CA 1
ATOM 777 C C . GLY A 1 90 ? -6.743 -13.438 -2.284 1.00 94.44 90 GLY A C 1
ATOM 778 O O . GLY A 1 90 ? -6.592 -14.127 -3.291 1.00 94.44 90 GLY A O 1
ATOM 779 N N . LEU A 1 91 ? -7.378 -12.264 -2.342 1.00 94.88 91 LEU A N 1
ATOM 780 C CA . LEU A 1 91 ? -7.941 -11.673 -3.564 1.00 94.88 91 LEU A CA 1
ATOM 781 C C . LEU A 1 91 ? -6.890 -10.966 -4.433 1.00 94.88 91 LEU A C 1
ATOM 783 O O . LEU A 1 91 ? -7.137 -10.713 -5.624 1.00 94.88 91 LEU A O 1
ATOM 787 N N . LEU A 1 92 ? -5.743 -10.628 -3.841 1.00 95.94 92 LEU A N 1
ATOM 788 C CA . LEU A 1 92 ? -4.636 -9.923 -4.473 1.00 95.94 92 LEU A CA 1
ATOM 789 C C . LEU A 1 92 ? -3.292 -10.493 -4.006 1.00 95.94 92 LEU A C 1
ATOM 791 O O . LEU A 1 92 ? -2.966 -10.448 -2.827 1.00 95.94 92 LEU A O 1
ATOM 795 N N . GLU A 1 93 ? -2.483 -10.983 -4.940 1.00 96.50 93 GLU A N 1
ATOM 796 C CA . GLU A 1 93 ? -1.155 -11.518 -4.629 1.00 96.50 93 GLU A CA 1
ATOM 797 C C . GLU A 1 93 ? -0.081 -10.424 -4.636 1.00 96.50 93 GLU A C 1
ATOM 799 O O . GLU A 1 93 ? -0.052 -9.570 -5.523 1.00 96.50 93 GLU A O 1
ATOM 804 N N . GLU A 1 94 ? 0.880 -10.492 -3.711 1.00 96.12 94 GLU A N 1
ATOM 805 C CA . GLU A 1 94 ? 2.005 -9.544 -3.660 1.00 96.12 94 GLU A CA 1
ATOM 806 C C . GLU A 1 94 ? 2.818 -9.517 -4.957 1.00 96.12 94 GLU A C 1
ATOM 808 O O . GLU A 1 94 ? 3.207 -8.444 -5.417 1.00 96.12 94 GLU A O 1
ATOM 813 N N . ALA A 1 95 ? 3.031 -10.677 -5.585 1.00 96.06 95 ALA A N 1
ATOM 814 C CA . ALA A 1 95 ? 3.740 -10.773 -6.859 1.00 96.06 95 ALA A CA 1
ATOM 815 C C . ALA A 1 95 ? 3.039 -9.967 -7.965 1.00 96.06 95 ALA A C 1
ATOM 817 O O . ALA A 1 95 ? 3.700 -9.280 -8.747 1.00 96.06 95 ALA A O 1
ATOM 818 N N . PHE A 1 96 ? 1.702 -9.981 -7.988 1.00 96.44 96 PHE A N 1
ATOM 819 C CA . PHE A 1 96 ? 0.921 -9.174 -8.921 1.00 96.44 96 PHE A CA 1
ATOM 820 C C . PHE A 1 96 ? 1.132 -7.679 -8.670 1.00 96.44 96 PHE A C 1
ATOM 822 O O . PHE A 1 96 ? 1.313 -6.919 -9.623 1.00 96.44 96 PHE A O 1
ATOM 829 N N . ILE A 1 97 ? 1.154 -7.258 -7.403 1.00 97.12 97 ILE A N 1
ATOM 830 C CA . ILE A 1 97 ? 1.390 -5.858 -7.039 1.00 97.12 97 ILE A CA 1
ATOM 831 C C . ILE A 1 97 ? 2.798 -5.429 -7.454 1.00 97.12 97 ILE A C 1
ATOM 833 O O . ILE A 1 97 ? 2.946 -4.364 -8.044 1.00 97.12 97 ILE A O 1
ATOM 837 N N . ILE A 1 98 ? 3.821 -6.246 -7.190 1.00 96.19 98 ILE A N 1
ATOM 838 C CA . ILE A 1 98 ? 5.218 -5.951 -7.552 1.00 96.19 98 ILE A CA 1
ATOM 839 C C . ILE A 1 98 ? 5.373 -5.755 -9.062 1.00 96.19 98 ILE A C 1
ATOM 841 O O . ILE A 1 98 ? 6.102 -4.858 -9.485 1.00 96.19 98 ILE A O 1
ATOM 845 N N . GLU A 1 99 ? 4.684 -6.562 -9.868 1.00 94.50 99 GLU A N 1
ATOM 846 C CA . GLU A 1 99 ? 4.776 -6.478 -11.325 1.00 94.50 99 GLU A CA 1
ATOM 847 C C . GLU A 1 99 ? 3.967 -5.310 -11.908 1.00 94.50 99 GLU A C 1
ATOM 849 O O . GLU A 1 99 ? 4.432 -4.636 -12.823 1.00 94.50 99 GLU A O 1
ATOM 854 N N . ASN A 1 100 ? 2.773 -5.040 -11.371 1.00 94.19 100 ASN A N 1
ATOM 855 C CA . ASN A 1 100 ? 1.809 -4.116 -11.987 1.00 94.19 100 ASN A CA 1
ATOM 856 C C . ASN A 1 100 ? 1.686 -2.763 -11.263 1.00 94.19 100 ASN A C 1
ATOM 858 O O . ASN A 1 100 ? 1.081 -1.819 -11.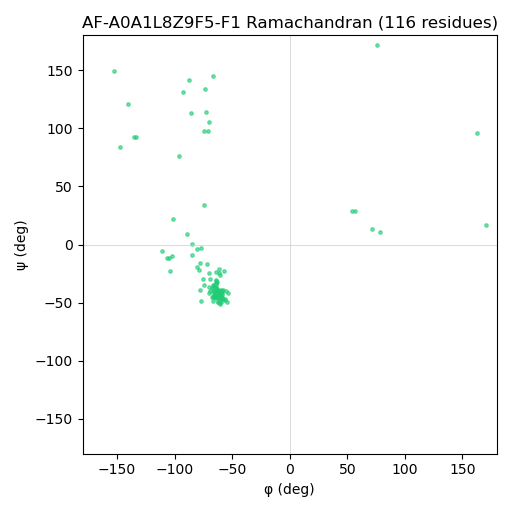775 1.00 94.19 100 ASN A O 1
ATOM 862 N N . GLY A 1 101 ? 2.250 -2.647 -10.064 1.00 94.56 101 GLY A N 1
ATOM 863 C CA . GLY A 1 101 ? 2.140 -1.481 -9.197 1.00 94.56 101 GLY A CA 1
ATOM 864 C C . GLY A 1 101 ? 0.788 -1.352 -8.484 1.00 94.56 101 GLY A C 1
ATOM 865 O O . GLY A 1 101 ? -0.186 -2.063 -8.746 1.00 94.56 101 GLY A O 1
ATOM 866 N N . LEU A 1 102 ? 0.719 -0.394 -7.554 1.00 94.56 102 LEU A N 1
ATOM 867 C CA . LEU A 1 102 ? -0.447 -0.194 -6.681 1.00 94.56 102 LEU A CA 1
ATOM 868 C C . LEU A 1 102 ? -1.697 0.260 -7.444 1.00 94.56 102 LEU A C 1
ATOM 870 O O . LEU A 1 102 ? -2.790 -0.213 -7.158 1.00 94.56 102 LEU A O 1
ATOM 874 N N . THR A 1 103 ? -1.546 1.151 -8.429 1.00 93.81 103 THR A N 1
ATOM 875 C CA . THR A 1 103 ? -2.683 1.687 -9.192 1.00 93.81 103 THR A CA 1
ATOM 876 C C . THR A 1 103 ? -3.415 0.588 -9.955 1.00 93.81 103 THR A C 1
ATOM 878 O O . THR A 1 103 ? -4.631 0.474 -9.837 1.00 93.81 103 THR A O 1
ATOM 881 N N . MET A 1 104 ? -2.685 -0.255 -10.695 1.00 94.69 104 MET A N 1
ATOM 882 C CA . MET A 1 104 ? -3.291 -1.374 -11.425 1.00 94.69 104 MET A CA 1
ATOM 883 C C . MET A 1 104 ? -3.887 -2.414 -10.481 1.00 94.69 104 MET A C 1
ATOM 885 O O . MET A 1 104 ? -4.940 -2.971 -10.773 1.00 94.69 104 MET A O 1
ATOM 8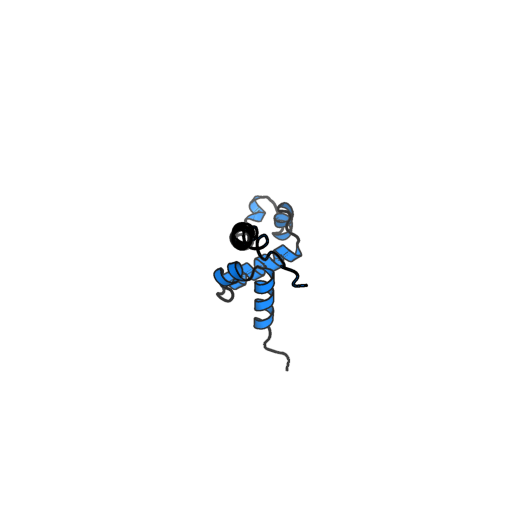89 N N . SER A 1 105 ? -3.257 -2.627 -9.327 1.00 95.62 105 SER A N 1
ATOM 890 C CA . SER A 1 105 ? -3.787 -3.511 -8.288 1.00 95.62 105 SER A CA 1
ATOM 891 C C . SER A 1 105 ? -5.110 -3.001 -7.711 1.00 95.62 105 SER A C 1
ATOM 893 O O . SER A 1 105 ? -6.038 -3.772 -7.517 1.00 95.62 105 SER A O 1
ATOM 895 N N . LEU A 1 106 ? -5.251 -1.693 -7.489 1.00 94.44 106 LEU A N 1
ATOM 896 C CA . LEU A 1 106 ? -6.521 -1.102 -7.051 1.00 94.44 106 LEU A CA 1
ATOM 897 C C . LEU A 1 106 ? -7.604 -1.190 -8.127 1.00 94.44 106 LEU A C 1
ATOM 899 O O . LEU A 1 106 ? -8.770 -1.395 -7.798 1.00 94.44 106 LEU A O 1
ATOM 903 N N . LEU A 1 107 ? -7.235 -1.019 -9.399 1.00 94.00 107 LEU A N 1
ATOM 904 C CA . LEU A 1 107 ? -8.170 -1.160 -10.514 1.00 94.00 107 LEU A CA 1
ATOM 905 C C . LEU A 1 107 ? -8.679 -2.601 -10.630 1.00 94.00 107 LEU A C 1
ATOM 907 O O . LEU A 1 107 ? -9.888 -2.795 -10.711 1.00 94.00 107 LEU A O 1
ATOM 911 N N . SER A 1 108 ? -7.798 -3.600 -10.522 1.00 93.50 108 SER A N 1
ATOM 912 C CA . SER A 1 108 ? -8.196 -5.012 -10.611 1.00 93.50 108 SER A CA 1
ATOM 913 C C . SER A 1 108 ? -9.136 -5.454 -9.483 1.00 93.50 108 SER A C 1
ATOM 915 O O . SER A 1 108 ? -9.912 -6.391 -9.664 1.00 93.50 108 SER A O 1
ATOM 917 N N . LEU A 1 109 ? -9.118 -4.769 -8.334 1.00 90.88 109 LEU A N 1
ATOM 918 C CA . LEU A 1 109 ? -10.070 -4.997 -7.243 1.00 90.88 109 LEU A CA 1
ATOM 919 C C . LEU A 1 109 ? -11.464 -4.417 -7.521 1.00 90.88 109 LEU A C 1
ATOM 921 O O . LEU A 1 109 ? -12.452 -4.970 -7.046 1.00 90.88 109 LEU A O 1
ATOM 925 N N . ARG A 1 110 ? -11.574 -3.336 -8.304 1.00 84.56 110 ARG A N 1
ATOM 926 C CA . ARG A 1 110 ? -12.876 -2.735 -8.656 1.00 84.56 110 ARG A CA 1
ATOM 927 C C . ARG A 1 110 ? -13.680 -3.623 -9.600 1.00 84.56 110 ARG A C 1
ATOM 929 O O . ARG A 1 110 ? -14.894 -3.733 -9.453 1.00 84.56 110 ARG A O 1
ATOM 936 N N . ASP A 1 111 ? -12.997 -4.289 -10.525 1.00 66.06 111 ASP A N 1
ATOM 937 C CA . ASP A 1 111 ? -13.637 -5.190 -11.486 1.00 66.06 111 ASP A CA 1
ATOM 938 C C . ASP A 1 111 ? -14.183 -6.455 -10.801 1.00 66.06 111 ASP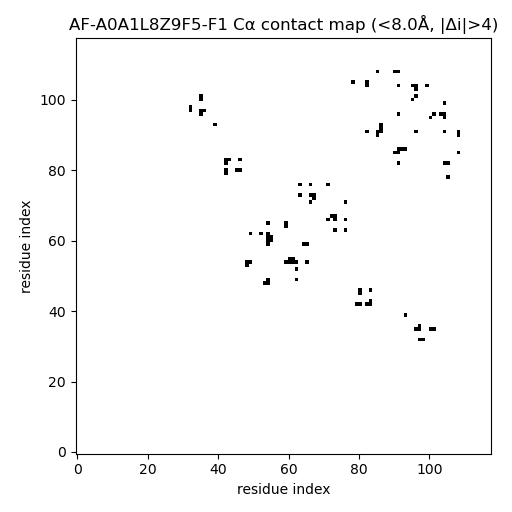 A C 1
ATOM 940 O O . ASP A 1 111 ? -15.208 -6.996 -11.211 1.00 66.06 111 ASP A O 1
ATOM 944 N N . LYS A 1 112 ? -13.550 -6.888 -9.702 1.00 62.53 112 LYS A N 1
ATOM 945 C CA . LYS A 1 112 ? -13.982 -8.042 -8.893 1.00 62.53 112 LYS A CA 1
ATOM 946 C C . LYS A 1 112 ? -15.151 -7.735 -7.946 1.00 62.53 112 LYS A C 1
ATOM 948 O O . LYS A 1 112 ? -15.875 -8.652 -7.575 1.00 62.53 112 LYS A O 1
ATOM 953 N N . GLU A 1 113 ? -15.374 -6.470 -7.589 1.00 57.56 113 GLU A N 1
ATOM 954 C CA . GLU A 1 113 ? -16.534 -6.021 -6.794 1.00 57.56 113 GLU A CA 1
ATOM 955 C C . GLU A 1 113 ? -17.816 -5.847 -7.633 1.00 57.56 113 GLU A C 1
ATOM 957 O O . GLU A 1 113 ? -18.881 -5.570 -7.084 1.00 57.56 113 GLU A O 1
ATOM 962 N N . SER A 1 114 ? -17.742 -6.034 -8.958 1.00 45.81 114 SER A N 1
ATOM 963 C CA . SER A 1 114 ? -18.887 -5.908 -9.866 1.00 45.81 114 SER A CA 1
ATOM 964 C C . SER A 1 114 ? -19.560 -7.258 -10.172 1.00 45.81 114 SER A C 1
ATOM 966 O O . SER A 1 114 ? -19.428 -7.778 -11.281 1.00 45.81 114 SER A O 1
ATOM 968 N N . PRO A 1 115 ? -20.359 -7.810 -9.241 1.00 49.94 115 PRO A N 1
ATOM 969 C CA . PRO A 1 115 ? -21.545 -8.546 -9.660 1.00 49.94 115 PRO A CA 1
ATOM 970 C C . PRO A 1 115 ? -22.768 -8.138 -8.828 1.00 49.94 115 PRO A C 1
ATOM 972 O O . PRO A 1 115 ? -23.002 -8.719 -7.777 1.00 49.94 115 PRO A O 1
ATOM 975 N N . THR A 1 116 ? -23.545 -7.148 -9.294 1.00 45.28 116 THR A N 1
ATOM 976 C CA . THR A 1 116 ? -25.034 -7.086 -9.266 1.00 45.28 116 THR A CA 1
ATOM 977 C C . THR A 1 116 ? -25.541 -5.659 -9.497 1.00 45.28 116 THR A C 1
ATOM 979 O O . THR A 1 116 ? -25.695 -4.878 -8.570 1.00 45.28 116 THR A O 1
ATOM 982 N N . PHE A 1 117 ? -25.886 -5.341 -10.744 1.00 43.81 117 PHE A N 1
ATOM 983 C CA . PHE A 1 117 ? -27.058 -4.513 -11.045 1.00 43.81 117 PHE A CA 1
ATOM 984 C C . PHE A 1 117 ? -27.638 -4.974 -12.385 1.00 43.81 117 PHE A C 1
ATOM 986 O O . PHE A 1 117 ? -27.309 -4.428 -13.438 1.00 43.81 117 PHE A O 1
ATOM 993 N N . LYS A 1 118 ? -28.460 -6.024 -12.325 1.00 33.53 118 LYS A N 1
ATOM 994 C CA . LYS A 1 118 ? -29.740 -6.186 -13.031 1.00 33.53 118 LYS A CA 1
ATOM 995 C C . LYS A 1 118 ? -30.388 -7.502 -12.630 1.00 33.53 118 LYS A C 1
ATOM 997 O O . LYS A 1 118 ? -29.647 -8.501 -12.533 1.00 33.53 118 LYS A O 1
#

Foldseek 3Di:
DDDPDPPPDDPPPPPVVVVVVVVVVVVVLVVLLVVLVVLLVVLLVLLVCQVVVVVCVVVDPHSLVVVVVVVDDSVVSVLSNVLVVCVVVVVDPSVNCSNPNSVVRSVSVVVVPDDDDD

Secondary structure (DSSP, 8-state):
--------SSSSSSHHHHHHHHHHHHHHHHHHHHHHHHHHHHHHHHHHHHHTTGGGTTT-SSHHHHHGGGT--HHHHHHHHHHHHHHHTTSS-HHHHHHHHHHHHHHHHHHHT-----

Radius of gyration: 24.09 Å; Cα contacts (8 Å, |Δi|>4): 58; chains: 1; bounding box: 62×26×85 Å

Nearest PDB structures (foldseek):
  8s1u-assembly1_H  TM=4.045E-01  e=4.025E+00  Bacillus subtilis subsp. subtilis str. 168

Organism: Borrelia bissettiae (NCBI:txid64897)

pLDDT: mean 86.4, std 17.61, range [33.53, 98.5]

Solvent-accessible surface area (backbone atoms only — not comparable to full-atom values): 7075 Å² total; per-residue (Å²): 136,85,84,82,76,79,91,75,86,79,79,79,78,52,58,68,55,48,53,51,49,53,51,50,52,53,49,50,54,53,50,50,34,50,53,39,47,54,48,51,54,50,29,50,53,53,42,54,35,52,77,70,46,51,44,44,80,80,68,35,93,42,60,74,65,49,47,52,78,72,79,49,55,74,69,55,53,55,53,36,48,52,51,42,51,32,40,75,72,67,77,40,56,68,71,58,32,40,75,57,32,66,69,54,48,55,53,60,52,56,66,70,71,66,82,85,91,131

Sequence (118 aa):
MLVKINKRNLEEKDNDQLEYYEKLKNKLVNNFKKEIFHKIEFIKILKEIKDNEYYKLDGYTSFNSFAKNYRIARTQVYDYIRIANAMEEGLLEEAFIIENGLTMSLLSLRDKESPTFK

Mean predicted aligned error: 8.92 Å

InterPro domains:
  IPR002596 Plasmid partition protein [NF033725] (21-117)
  IPR058550 Plasmid partition protein, putative, N-terminal domain [PF01672] (8-115)